Protein AF-A0A8T3RIJ9-F1 (afdb_monomer)

Secondary structure (DSSP, 8-state):
---S----SPP-HHHHTTS-HHHHHHHHHHHHHHHHHHHHHHHHHHHHHHHHHTT------GGGHHHHSS---PSPPPGGGS--S------S-TT-

pLDDT: mean 95.11, std 8.59, range [45.16, 98.75]

Mean predicted aligned error: 4.64 Å

Structure (mmCIF, N/CA/C/O backbone):
data_AF-A0A8T3RIJ9-F1
#
_entry.id   AF-A0A8T3RIJ9-F1
#
loop_
_atom_site.group_PDB
_atom_site.id
_atom_site.type_symbol
_atom_site.label_atom_id
_atom_site.label_alt_id
_atom_site.label_comp_id
_atom_site.label_asym_id
_atom_site.label_entity_id
_atom_site.label_seq_id
_atom_site.pdbx_PDB_ins_code
_atom_site.Cartn_x
_atom_site.Cartn_y
_atom_site.Cartn_z
_atom_site.occupancy
_atom_site.B_iso_or_equiv
_atom_site.auth_seq_id
_atom_site.auth_comp_id
_atom_site.auth_asym_id
_atom_site.auth_atom_id
_atom_site.pdbx_PDB_model_num
ATOM 1 N N . MET A 1 1 ? -0.829 -20.637 22.724 1.00 45.16 1 MET A N 1
ATOM 2 C CA . MET A 1 1 ? -0.951 -20.122 21.344 1.00 45.16 1 MET A CA 1
ATOM 3 C C . MET A 1 1 ? -0.033 -18.923 21.236 1.00 45.16 1 MET A C 1
ATOM 5 O O . MET A 1 1 ? -0.214 -17.987 21.998 1.00 45.16 1 MET A O 1
ATOM 9 N N . THR A 1 2 ? 0.994 -18.985 20.395 1.00 51.41 2 THR A N 1
ATOM 10 C CA . THR A 1 2 ? 1.958 -17.888 20.241 1.00 51.41 2 THR A CA 1
ATOM 11 C C . THR A 1 2 ? 1.372 -16.883 19.253 1.00 51.41 2 THR A C 1
ATOM 13 O O . THR A 1 2 ? 1.256 -17.191 18.069 1.00 51.41 2 THR A O 1
ATOM 16 N N . THR A 1 3 ? 0.930 -15.725 19.738 1.00 62.47 3 THR A N 1
ATOM 17 C CA . THR A 1 3 ? 0.465 -14.613 18.899 1.00 62.47 3 THR A CA 1
ATOM 18 C C . THR A 1 3 ? 1.646 -14.011 18.136 1.00 62.47 3 THR A C 1
ATOM 20 O O . THR A 1 3 ? 2.712 -13.792 18.708 1.00 62.47 3 THR A O 1
ATOM 23 N N . LEU A 1 4 ? 1.484 -13.746 16.834 1.00 73.19 4 LEU A N 1
ATOM 24 C CA . LEU A 1 4 ? 2.503 -13.052 16.020 1.00 73.19 4 LEU A CA 1
ATOM 25 C C . LEU A 1 4 ? 2.594 -11.550 16.315 1.00 73.19 4 LEU A C 1
ATOM 27 O O . LEU A 1 4 ? 3.551 -10.900 15.893 1.00 73.19 4 LEU A O 1
ATOM 31 N N . LEU A 1 5 ? 1.576 -10.997 16.969 1.00 89.25 5 LEU A N 1
ATOM 32 C CA . LEU A 1 5 ? 1.492 -9.587 17.311 1.00 89.25 5 LEU A CA 1
ATOM 33 C C . LEU A 1 5 ? 1.939 -9.352 18.751 1.00 89.25 5 LEU A C 1
ATOM 35 O O . LEU A 1 5 ? 1.546 -10.076 19.665 1.00 89.25 5 LEU A O 1
ATOM 39 N N . ASP A 1 6 ? 2.734 -8.301 18.917 1.00 92.12 6 ASP A N 1
ATOM 40 C CA . ASP A 1 6 ? 3.246 -7.805 20.189 1.00 92.12 6 ASP A CA 1
ATOM 41 C C . ASP A 1 6 ? 2.994 -6.290 20.235 1.00 92.12 6 ASP A C 1
ATOM 43 O O . ASP A 1 6 ? 3.573 -5.529 19.450 1.00 92.12 6 ASP A O 1
ATOM 47 N N . VAL A 1 7 ? 2.067 -5.855 21.095 1.00 93.31 7 VAL A N 1
ATOM 48 C CA . VAL A 1 7 ? 1.698 -4.441 21.247 1.00 93.31 7 VAL A CA 1
ATOM 49 C C . VAL A 1 7 ? 2.623 -3.809 22.283 1.00 93.31 7 VAL A C 1
ATOM 51 O O . VAL A 1 7 ? 2.470 -4.017 23.480 1.00 93.31 7 VAL A O 1
ATOM 54 N N . ARG A 1 8 ? 3.594 -3.021 21.808 1.00 95.00 8 ARG A N 1
ATOM 55 C CA . ARG A 1 8 ? 4.635 -2.404 22.654 1.00 95.00 8 ARG A CA 1
ATOM 56 C C . ARG A 1 8 ? 4.343 -0.969 23.087 1.00 95.00 8 ARG A C 1
ATOM 58 O O . ARG A 1 8 ? 5.057 -0.433 23.928 1.00 95.00 8 ARG A O 1
ATOM 65 N N . GLY A 1 9 ? 3.368 -0.319 22.454 1.00 93.94 9 GLY A N 1
ATOM 66 C CA . GLY A 1 9 ? 2.990 1.056 22.777 1.00 93.94 9 GLY A CA 1
ATOM 67 C C . GLY A 1 9 ? 2.185 1.132 24.072 1.00 93.94 9 GLY A C 1
ATOM 68 O O . GLY A 1 9 ? 1.482 0.185 24.421 1.00 93.94 9 GLY A O 1
ATOM 69 N N . THR A 1 10 ? 2.254 2.268 24.768 1.00 95.94 10 THR A N 1
ATOM 70 C CA . THR A 1 10 ? 1.394 2.532 25.929 1.00 95.94 10 THR A CA 1
ATOM 71 C C . THR A 1 10 ? -0.072 2.489 25.507 1.00 95.94 10 THR A C 1
ATOM 73 O O . THR A 1 10 ? -0.477 3.230 24.611 1.00 95.94 10 THR A O 1
ATOM 76 N N . MET A 1 11 ? -0.865 1.645 26.166 1.00 95.31 11 MET A N 1
ATOM 77 C CA . MET A 1 11 ? -2.300 1.531 25.915 1.00 95.31 11 MET A CA 1
ATOM 78 C C . MET A 1 11 ? -3.071 2.595 26.695 1.00 95.31 11 MET A C 1
ATOM 80 O O . MET A 1 11 ? -2.954 2.695 27.914 1.00 95.31 11 MET A O 1
ATOM 84 N N . THR A 1 12 ? -3.855 3.392 25.972 1.00 96.19 12 THR A N 1
ATOM 85 C CA . THR A 1 12 ? -4.858 4.307 26.526 1.00 96.19 12 THR A CA 1
ATOM 86 C C . THR A 1 12 ? -6.258 3.791 26.195 1.00 96.19 12 THR A C 1
ATOM 88 O O . THR A 1 12 ? -6.417 2.945 25.314 1.00 96.19 12 THR A O 1
ATOM 91 N N . LEU A 1 13 ? -7.288 4.346 26.839 1.00 94.38 13 LEU A N 1
ATOM 92 C CA . LEU A 1 13 ? -8.686 3.994 26.554 1.00 94.38 13 LEU A CA 1
ATOM 93 C C . LEU A 1 13 ? -9.063 4.206 25.079 1.00 94.38 13 LEU A C 1
ATOM 95 O O . LEU A 1 13 ? -9.801 3.411 24.504 1.00 94.38 13 LEU A O 1
ATOM 99 N N . ASP A 1 14 ? -8.536 5.252 24.438 1.00 95.00 14 ASP A N 1
ATOM 100 C CA . ASP A 1 14 ? -8.789 5.491 23.014 1.00 95.00 14 ASP A CA 1
ATOM 101 C C . ASP A 1 14 ? -8.155 4.408 22.133 1.00 95.00 14 ASP A C 1
ATOM 103 O O . ASP A 1 14 ? -8.727 4.034 21.110 1.00 95.00 14 ASP A O 1
ATOM 107 N N . TYR A 1 15 ? -7.007 3.857 22.534 1.00 96.88 15 TYR A N 1
ATOM 108 C CA . TYR A 1 15 ? -6.357 2.774 21.795 1.00 96.88 15 TYR A CA 1
ATOM 109 C C . TYR A 1 15 ? -7.071 1.441 21.986 1.00 96.88 15 TYR A C 1
ATOM 111 O O . TYR A 1 15 ? -7.176 0.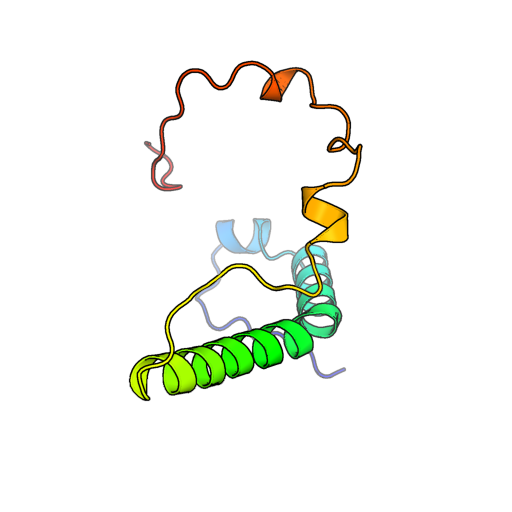683 21.027 1.00 96.88 15 TYR A O 1
ATOM 119 N N . GLU A 1 16 ? -7.619 1.166 23.171 1.00 94.88 16 GLU A N 1
ATOM 120 C CA . GLU A 1 16 ? -8.421 -0.041 23.427 1.00 94.88 16 GLU A CA 1
ATOM 121 C C . GLU A 1 16 ? -9.655 -0.120 22.520 1.00 94.88 16 GLU A C 1
ATOM 123 O O . GLU A 1 16 ? -10.039 -1.202 22.081 1.00 94.88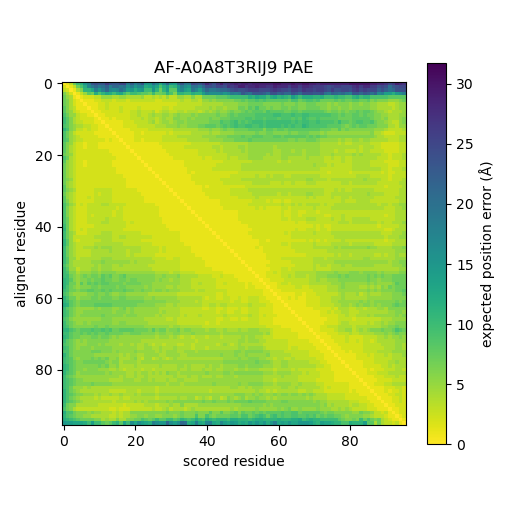 16 GLU A O 1
ATOM 128 N N . ARG A 1 17 ? -10.238 1.032 22.166 1.00 96.38 17 ARG A N 1
ATOM 129 C CA . ARG A 1 17 ? -11.378 1.108 21.238 1.00 96.38 17 ARG A CA 1
ATOM 130 C C . ARG A 1 17 ? -11.025 0.733 19.797 1.00 96.38 17 ARG A C 1
ATOM 132 O O . ARG A 1 17 ? -11.923 0.380 19.040 1.00 96.38 17 ARG A O 1
ATOM 139 N N . ILE A 1 18 ? -9.755 0.852 19.409 1.00 96.88 18 ILE A N 1
ATOM 140 C CA . ILE A 1 18 ? -9.271 0.561 18.050 1.00 96.88 18 ILE A CA 1
ATOM 141 C C . ILE A 1 18 ? -8.620 -0.822 17.988 1.00 96.88 18 ILE A C 1
ATOM 143 O O . ILE A 1 18 ? -8.875 -1.594 17.067 1.00 96.88 18 ILE A O 1
ATOM 147 N N . LEU A 1 19 ? -7.786 -1.146 18.974 1.00 96.31 19 LEU A N 1
ATOM 148 C CA . LEU A 1 19 ? -7.042 -2.398 19.079 1.00 96.31 19 LEU A CA 1
ATOM 149 C C . LEU A 1 19 ? -7.844 -3.448 19.857 1.00 96.31 19 LEU A C 1
ATOM 151 O O . LEU A 1 19 ? -7.334 -4.059 20.796 1.00 96.31 19 LEU A O 1
ATOM 155 N N . THR A 1 20 ? -9.108 -3.649 19.472 1.00 96.00 20 THR A N 1
ATOM 156 C CA . THR A 1 20 ? -9.945 -4.692 20.077 1.00 96.00 20 THR A CA 1
ATOM 157 C C . THR A 1 20 ? -9.376 -6.084 19.766 1.00 96.00 20 THR A C 1
ATOM 159 O O . THR A 1 20 ? -8.620 -6.244 18.796 1.00 96.00 20 THR A O 1
ATOM 162 N N . PRO A 1 21 ? -9.738 -7.124 20.541 1.00 94.81 21 PRO A N 1
ATOM 163 C CA . PRO A 1 21 ? -9.288 -8.489 20.274 1.00 94.81 21 PRO A CA 1
ATOM 164 C C . PRO A 1 21 ? -9.574 -8.959 18.840 1.00 94.81 21 PRO A C 1
ATOM 166 O O . PRO A 1 21 ? -8.716 -9.573 18.207 1.00 94.81 21 PRO A O 1
ATOM 169 N N . GLU A 1 22 ? -10.745 -8.628 18.295 1.00 96.88 22 GLU A N 1
ATOM 170 C CA . GLU A 1 22 ? -11.160 -8.997 16.939 1.00 96.88 22 GLU A CA 1
ATOM 171 C C . GLU A 1 22 ? -10.340 -8.252 15.882 1.00 96.88 22 GLU A C 1
ATOM 173 O O . GLU A 1 22 ? -9.907 -8.853 14.897 1.00 96.88 22 GLU A O 1
ATOM 178 N N . ALA A 1 23 ? -10.076 -6.958 16.097 1.00 97.31 23 ALA A N 1
ATOM 179 C CA . ALA A 1 23 ? -9.242 -6.163 15.202 1.00 97.31 23 ALA A CA 1
ATOM 180 C C . ALA A 1 23 ? -7.801 -6.695 15.163 1.00 97.31 23 ALA A C 1
ATOM 182 O O . ALA A 1 23 ? -7.220 -6.847 14.087 1.00 97.31 23 ALA A O 1
ATOM 183 N N . LEU A 1 24 ? -7.233 -7.039 16.323 1.00 96.25 24 LEU A N 1
ATOM 184 C CA . LEU A 1 24 ? -5.898 -7.632 16.413 1.00 96.25 24 LEU A CA 1
ATOM 185 C C . LEU A 1 24 ? -5.844 -9.016 15.755 1.00 96.25 24 LEU A C 1
ATOM 187 O O . LEU A 1 24 ? -4.905 -9.292 15.007 1.00 96.25 24 LEU A O 1
ATOM 191 N N . ALA A 1 25 ? -6.859 -9.859 15.964 1.00 95.69 25 ALA A N 1
ATOM 192 C CA . ALA A 1 25 ? -6.955 -11.161 15.308 1.00 95.69 25 ALA A CA 1
ATOM 193 C C . ALA A 1 25 ? -7.019 -11.023 13.777 1.00 95.69 25 ALA A C 1
ATOM 195 O O . ALA A 1 25 ? -6.310 -11.728 13.054 1.00 95.69 25 ALA A O 1
ATOM 196 N N . PHE A 1 26 ? -7.803 -10.064 13.280 1.00 96.88 26 PHE A N 1
ATOM 197 C CA . PHE A 1 26 ? -7.888 -9.768 11.853 1.00 96.88 26 PHE A CA 1
ATOM 198 C C . PHE A 1 26 ? -6.544 -9.294 11.278 1.00 96.88 26 PHE A C 1
ATOM 200 O O . PHE A 1 26 ? -6.083 -9.806 10.256 1.00 96.88 26 PHE A O 1
ATOM 207 N N . VAL A 1 27 ? -5.860 -8.364 11.952 1.00 96.81 27 VAL A N 1
ATOM 208 C CA . VAL A 1 27 ? -4.524 -7.899 11.536 1.00 96.81 27 VAL A CA 1
ATOM 209 C C . VAL A 1 27 ? -3.514 -9.047 11.534 1.00 96.81 27 VAL A C 1
ATOM 211 O O . VAL A 1 27 ? -2.692 -9.149 10.618 1.00 96.81 27 VAL A O 1
ATOM 214 N N . GLU A 1 28 ? -3.577 -9.940 12.522 1.00 96.31 28 GLU A N 1
ATOM 215 C CA . GLU A 1 28 ? -2.718 -11.117 12.574 1.00 96.31 28 GLU A CA 1
ATOM 216 C C . GLU A 1 28 ? -2.939 -12.034 11.360 1.00 96.31 28 GLU A C 1
ATOM 218 O O . GLU A 1 28 ? -1.964 -12.485 10.749 1.00 96.31 28 GLU A O 1
ATOM 223 N N . GLU A 1 29 ? -4.191 -12.274 10.962 1.00 96.69 29 GLU A N 1
ATOM 224 C CA . GLU A 1 29 ? -4.512 -13.057 9.765 1.00 96.69 29 GLU A CA 1
ATOM 225 C C . GLU A 1 29 ? -3.945 -12.409 8.493 1.00 96.69 29 GLU A C 1
ATOM 227 O O . GLU A 1 29 ? -3.298 -13.084 7.684 1.00 96.69 29 GLU A O 1
ATOM 232 N N . LEU A 1 30 ? -4.102 -11.090 8.339 1.00 97.31 30 LEU A N 1
ATOM 233 C CA . LEU A 1 30 ? -3.542 -10.356 7.203 1.00 97.31 30 LEU A CA 1
ATOM 234 C C . LEU A 1 30 ? -2.016 -10.492 7.134 1.00 97.31 30 LEU A C 1
ATOM 236 O O . LEU A 1 30 ? -1.456 -10.719 6.057 1.00 97.31 30 LEU A O 1
ATOM 240 N N . ILE A 1 31 ? -1.324 -10.390 8.272 1.00 96.31 31 ILE A N 1
ATOM 241 C CA . ILE A 1 31 ? 0.135 -10.542 8.330 1.00 96.31 31 ILE A CA 1
ATOM 242 C C . ILE A 1 31 ? 0.546 -11.972 7.982 1.00 96.31 31 ILE A C 1
ATOM 244 O O . ILE A 1 31 ? 1.482 -12.146 7.197 1.00 96.31 31 ILE A O 1
ATOM 248 N N . LYS A 1 32 ? -0.149 -12.987 8.512 1.00 96.06 32 LYS A N 1
ATOM 249 C CA . LYS A 1 32 ? 0.108 -14.399 8.182 1.00 96.06 32 LYS A CA 1
ATOM 250 C C . LYS A 1 32 ? -0.041 -14.643 6.684 1.00 96.06 32 LYS A C 1
ATOM 252 O O . LYS A 1 32 ? 0.846 -15.230 6.066 1.00 96.06 32 LYS A O 1
ATOM 257 N N . ARG A 1 33 ? -1.131 -14.150 6.094 1.00 97.25 33 ARG A N 1
ATOM 258 C CA . ARG A 1 33 ? -1.482 -14.400 4.694 1.00 97.25 33 ARG A CA 1
ATOM 259 C C . ARG A 1 33 ? -0.620 -13.618 3.703 1.00 97.25 33 ARG A C 1
ATOM 261 O O . ARG A 1 33 ? -0.204 -14.174 2.691 1.00 97.25 33 ARG A O 1
ATOM 268 N N . PHE A 1 34 ? -0.340 -12.342 3.971 1.00 97.88 34 PHE A N 1
ATOM 269 C CA . PHE A 1 34 ? 0.275 -11.436 2.987 1.00 97.88 34 PHE A CA 1
ATOM 270 C C . PHE A 1 34 ? 1.697 -10.983 3.347 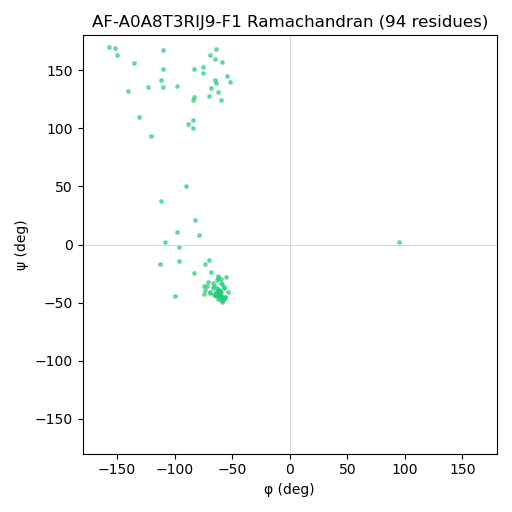1.00 97.88 34 PHE A C 1
ATOM 272 O O . PHE A 1 34 ? 2.443 -10.520 2.479 1.00 97.88 34 PHE A O 1
ATOM 279 N N . GLY A 1 35 ? 2.115 -11.141 4.605 1.00 96.75 35 GLY A N 1
ATOM 280 C CA . GLY A 1 35 ? 3.438 -10.746 5.093 1.00 96.75 35 GLY A CA 1
ATOM 281 C C . GLY A 1 35 ? 4.613 -11.370 4.326 1.00 96.75 35 GLY A C 1
ATOM 282 O O . GLY A 1 35 ? 5.531 -10.624 3.963 1.00 96.75 35 GLY A O 1
ATOM 283 N N . PRO A 1 36 ? 4.609 -12.687 4.025 1.00 97.81 36 PRO A N 1
ATOM 284 C CA . PRO A 1 36 ? 5.671 -13.317 3.240 1.00 97.81 36 PRO A CA 1
ATOM 285 C C . PRO A 1 36 ? 5.831 -12.691 1.847 1.00 97.81 36 PRO A C 1
ATOM 287 O O . PRO A 1 36 ? 6.928 -12.259 1.490 1.00 97.81 36 PRO A O 1
ATOM 290 N N . ARG A 1 37 ? 4.727 -12.530 1.102 1.00 98.44 37 ARG A N 1
ATOM 291 C CA . ARG A 1 37 ? 4.746 -11.924 -0.238 1.00 98.44 37 ARG A CA 1
ATOM 292 C C . ARG A 1 37 ? 5.216 -10.470 -0.203 1.00 98.44 37 ARG A C 1
ATOM 294 O O . ARG A 1 37 ? 5.990 -10.057 -1.062 1.00 98.44 37 ARG A O 1
ATOM 301 N N . ARG A 1 38 ? 4.818 -9.691 0.810 1.00 98.38 38 ARG A N 1
ATOM 302 C CA . ARG A 1 38 ? 5.316 -8.317 0.998 1.00 98.38 38 ARG A CA 1
ATOM 303 C C . ARG A 1 38 ? 6.843 -8.283 1.117 1.00 98.38 38 ARG A C 1
ATOM 305 O O . ARG A 1 38 ? 7.478 -7.455 0.470 1.00 98.38 38 ARG A O 1
ATOM 312 N N . LYS A 1 39 ? 7.437 -9.168 1.929 1.00 98.50 39 LYS A N 1
ATOM 313 C CA . LYS A 1 39 ? 8.902 -9.248 2.096 1.00 98.50 39 LYS A CA 1
ATOM 314 C C . LYS A 1 39 ? 9.599 -9.629 0.789 1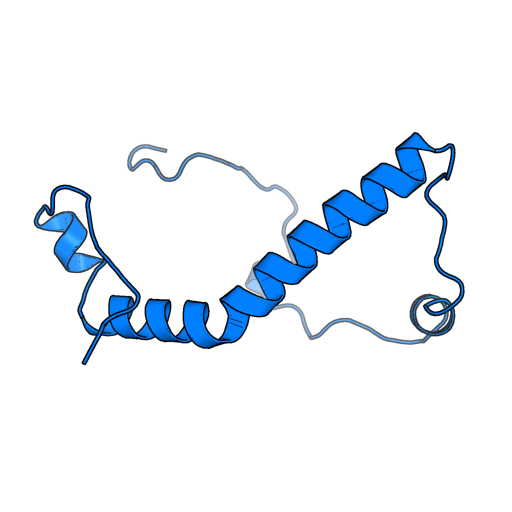.00 98.50 39 LYS A C 1
ATOM 316 O O . LYS A 1 39 ? 10.592 -9.004 0.427 1.00 98.50 39 LYS A O 1
ATOM 321 N N . GLU A 1 40 ? 9.050 -10.597 0.060 1.00 98.75 40 GLU A N 1
ATOM 322 C CA . GLU A 1 40 ? 9.565 -11.007 -1.249 1.00 98.75 40 GLU A CA 1
ATOM 323 C C . GLU A 1 40 ? 9.572 -9.841 -2.253 1.00 98.75 40 GLU A C 1
ATOM 325 O O . GLU A 1 40 ? 10.578 -9.596 -2.917 1.00 98.75 40 GLU A O 1
ATOM 330 N N . LEU A 1 41 ? 8.483 -9.067 -2.319 1.00 98.75 41 LEU A N 1
ATOM 331 C CA . LEU A 1 41 ? 8.376 -7.901 -3.199 1.00 98.75 41 LEU A CA 1
ATOM 332 C C . LEU A 1 41 ? 9.394 -6.808 -2.851 1.00 98.75 41 LEU A C 1
ATOM 334 O O . LEU A 1 41 ? 9.954 -6.188 -3.754 1.00 98.75 41 LEU A O 1
ATOM 338 N N . LEU A 1 42 ? 9.682 -6.586 -1.566 1.00 98.75 42 LEU A N 1
ATOM 339 C CA . LEU A 1 42 ? 10.739 -5.657 -1.153 1.00 98.75 42 LEU A CA 1
ATOM 340 C C . LEU A 1 42 ? 12.124 -6.139 -1.610 1.00 98.75 42 LEU A C 1
ATOM 342 O O . LEU A 1 42 ? 12.902 -5.343 -2.131 1.00 98.75 42 LEU A O 1
ATOM 346 N N . ALA A 1 43 ? 12.411 -7.439 -1.509 1.00 98.75 43 ALA A N 1
ATOM 347 C CA . ALA A 1 43 ? 13.655 -8.007 -2.030 1.00 98.75 43 ALA A CA 1
ATOM 348 C C . ALA A 1 43 ? 13.743 -7.913 -3.567 1.00 98.75 43 ALA A C 1
ATOM 350 O O . ALA A 1 43 ? 14.816 -7.674 -4.121 1.00 98.75 43 ALA A O 1
ATOM 351 N N . ILE A 1 44 ? 12.619 -8.061 -4.280 1.00 98.62 44 ILE A N 1
ATOM 352 C CA . ILE A 1 44 ? 12.548 -7.829 -5.732 1.00 98.62 44 ILE A CA 1
ATOM 353 C C . ILE A 1 44 ? 12.895 -6.374 -6.072 1.00 98.62 44 ILE A C 1
ATOM 355 O O . ILE A 1 44 ? 13.642 -6.154 -7.021 1.00 98.62 44 ILE A O 1
ATOM 359 N N . ARG A 1 45 ? 12.425 -5.388 -5.293 1.00 98.62 45 ARG A N 1
ATOM 360 C CA . ARG A 1 45 ? 12.778 -3.971 -5.512 1.00 98.62 45 ARG A CA 1
ATOM 361 C C . ARG A 1 45 ? 14.282 -3.735 -5.410 1.00 98.62 45 ARG A C 1
ATOM 363 O O . ARG A 1 45 ? 14.837 -3.093 -6.293 1.00 98.62 45 ARG A O 1
ATOM 370 N N . VAL A 1 46 ? 14.941 -4.306 -4.399 1.00 98.69 46 VAL A N 1
ATOM 371 C CA . VAL A 1 46 ? 16.405 -4.208 -4.244 1.00 98.69 46 VAL A CA 1
ATOM 372 C C . VAL A 1 46 ? 17.125 -4.797 -5.458 1.00 98.69 46 VAL A C 1
ATOM 374 O O . VAL A 1 46 ? 17.985 -4.144 -6.038 1.00 98.69 46 VAL A O 1
ATOM 377 N N . ARG A 1 47 ? 16.725 -5.995 -5.905 1.00 98.31 47 ARG A N 1
ATOM 378 C CA . ARG A 1 47 ? 17.303 -6.625 -7.105 1.00 98.31 47 ARG A CA 1
ATOM 379 C C . ARG A 1 47 ? 17.073 -5.800 -8.372 1.00 98.31 47 ARG A C 1
ATOM 381 O O . ARG A 1 47 ? 17.957 -5.702 -9.216 1.00 98.31 47 ARG A O 1
ATOM 388 N N . ARG A 1 48 ? 15.890 -5.199 -8.517 1.00 97.75 48 ARG A N 1
ATOM 389 C CA . ARG A 1 48 ? 15.573 -4.346 -9.668 1.00 97.75 48 ARG A CA 1
ATOM 390 C C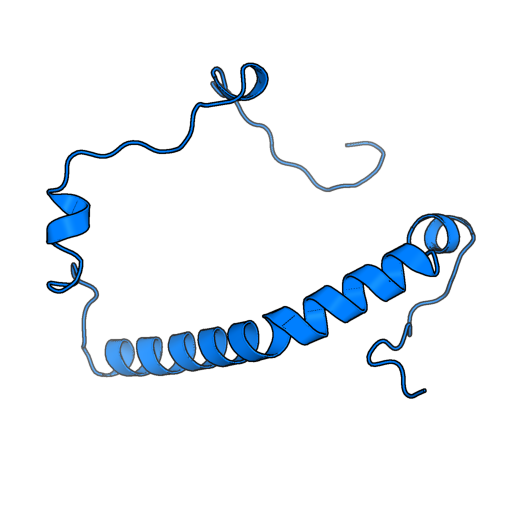 . ARG A 1 48 ? 16.411 -3.069 -9.665 1.00 97.75 48 ARG A C 1
ATOM 392 O O . ARG A 1 48 ? 16.856 -2.662 -10.729 1.00 97.75 48 ARG A O 1
ATOM 399 N N . GLN A 1 49 ? 16.665 -2.495 -8.490 1.00 98.56 49 GLN A N 1
ATOM 400 C CA . GLN A 1 49 ? 17.552 -1.344 -8.354 1.00 98.56 49 GLN A CA 1
ATOM 401 C C . GLN A 1 49 ? 18.990 -1.692 -8.756 1.00 98.56 49 GLN A C 1
ATOM 403 O O . GLN A 1 49 ? 19.563 -0.977 -9.563 1.00 98.56 49 GLN A O 1
ATOM 408 N N . GLN A 1 50 ? 19.524 -2.838 -8.317 1.00 98.50 50 GLN A N 1
ATOM 409 C CA . GLN A 1 50 ? 20.865 -3.298 -8.716 1.00 98.50 50 GLN A CA 1
ATOM 410 C C . GLN A 1 50 ? 21.025 -3.426 -10.240 1.00 98.50 50 GLN A C 1
ATOM 412 O O . GLN A 1 50 ? 22.077 -3.106 -10.784 1.00 98.50 50 GLN A O 1
ATOM 417 N N . PHE A 1 51 ? 19.980 -3.876 -10.942 1.00 97.94 51 PHE A N 1
ATOM 418 C CA . PHE A 1 51 ? 19.973 -3.907 -12.407 1.00 97.94 51 PHE A CA 1
ATOM 419 C C . PHE A 1 51 ? 20.076 -2.500 -13.017 1.00 97.94 51 PHE A C 1
ATOM 421 O O . PHE A 1 51 ? 20.798 -2.311 -13.995 1.00 97.94 51 PHE A O 1
ATOM 428 N N . PHE A 1 52 ? 19.377 -1.517 -12.443 1.00 98.06 52 PHE A N 1
ATOM 429 C CA . PHE A 1 52 ? 19.457 -0.132 -12.906 1.00 98.06 52 PHE A CA 1
ATOM 430 C C . PHE A 1 52 ? 20.816 0.504 -12.605 1.00 98.06 52 PHE A C 1
ATOM 432 O O . PHE A 1 52 ? 21.389 1.160 -13.470 1.00 98.06 52 PHE A O 1
ATOM 439 N N . ASP A 1 53 ? 21.376 0.239 -11.426 1.00 98.44 53 ASP A N 1
ATOM 440 C CA . ASP A 1 53 ? 22.700 0.730 -11.033 1.00 98.44 53 ASP A CA 1
ATOM 441 C C . ASP A 1 53 ? 23.808 0.185 -11.956 1.00 98.44 53 ASP A C 1
ATOM 443 O O . ASP A 1 53 ? 24.807 0.856 -12.202 1.00 98.44 53 ASP A O 1
ATOM 447 N N . ALA A 1 54 ? 23.609 -1.008 -12.528 1.00 98.50 54 ALA A N 1
ATOM 448 C CA . ALA A 1 54 ? 24.492 -1.610 -13.527 1.00 98.50 54 ALA A CA 1
ATOM 449 C C . ALA A 1 54 ? 24.313 -1.041 -14.955 1.00 98.50 54 ALA A C 1
ATOM 451 O O . ALA A 1 54 ? 24.881 -1.579 -15.905 1.00 98.50 54 ALA A O 1
ATOM 452 N N . GLY A 1 55 ? 23.524 0.026 -15.125 1.00 98.31 55 GLY A N 1
ATOM 453 C CA . GLY A 1 55 ? 23.293 0.703 -16.405 1.00 98.31 55 GLY A CA 1
ATOM 454 C C . GLY A 1 55 ? 22.048 0.238 -17.163 1.00 98.31 55 GLY A C 1
ATOM 455 O O . GLY A 1 55 ? 21.780 0.733 -18.257 1.00 98.31 55 GLY A O 1
ATOM 456 N N . GLY A 1 56 ? 21.264 -0.690 -16.605 1.00 97.25 56 GLY A N 1
ATOM 457 C CA . GLY A 1 56 ? 19.952 -1.022 -17.148 1.00 97.25 56 GLY A CA 1
ATOM 458 C C . GLY A 1 56 ? 18.993 0.166 -17.043 1.00 97.25 56 GLY A C 1
ATOM 459 O O . GLY A 1 56 ? 18.972 0.872 -16.039 1.00 97.25 56 GLY A O 1
ATOM 460 N N . LEU A 1 57 ? 18.150 0.376 -18.053 1.00 97.06 57 LEU A N 1
ATOM 461 C CA . LEU A 1 57 ? 17.107 1.404 -18.019 1.00 97.06 57 LEU A CA 1
ATOM 462 C C 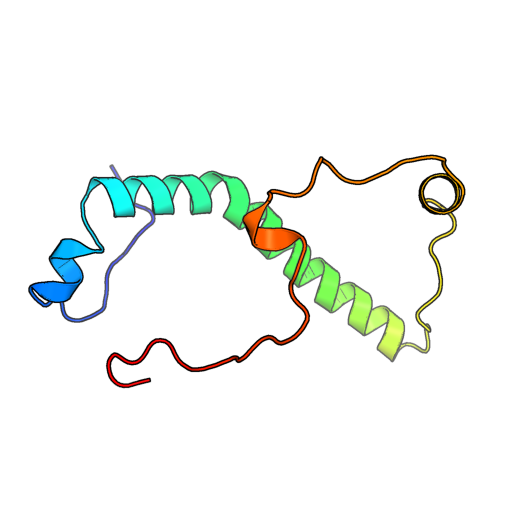. LEU A 1 57 ? 15.713 0.765 -17.916 1.00 97.06 57 LEU A C 1
ATOM 464 O O . LEU A 1 57 ? 15.515 -0.368 -18.366 1.00 97.06 57 LEU A O 1
ATOM 468 N N . PRO A 1 58 ? 14.732 1.446 -17.298 1.00 96.50 58 PRO A N 1
ATOM 469 C CA . PRO A 1 58 ? 13.341 1.016 -17.352 1.00 96.50 58 PRO A CA 1
ATOM 470 C C . PRO A 1 58 ? 12.801 1.075 -18.785 1.00 96.50 58 PRO A C 1
ATOM 472 O O . PRO A 1 58 ? 13.037 2.048 -19.493 1.00 96.50 58 PRO A O 1
ATOM 475 N N . ASP A 1 59 ? 12.024 0.065 -19.171 1.00 96.50 59 ASP A N 1
ATOM 476 C CA . ASP A 1 59 ? 11.270 0.041 -20.425 1.00 96.50 59 ASP A CA 1
ATOM 477 C C . ASP A 1 59 ? 10.016 -0.841 -20.267 1.00 96.50 59 ASP A C 1
ATOM 479 O O . ASP A 1 59 ? 9.854 -1.548 -19.260 1.00 96.50 59 ASP A O 1
ATOM 483 N N . PHE A 1 60 ? 9.110 -0.796 -21.243 1.00 97.38 60 PHE A N 1
ATOM 484 C CA . PHE A 1 60 ? 7.910 -1.620 -21.282 1.00 97.38 60 PHE A CA 1
ATOM 485 C C . PHE A 1 60 ? 8.254 -3.108 -21.352 1.00 97.38 60 PHE A C 1
ATOM 487 O O . PHE A 1 60 ? 9.011 -3.562 -22.205 1.00 97.38 60 PHE A O 1
ATOM 494 N N . LEU A 1 61 ? 7.615 -3.902 -20.492 1.00 96.25 61 LEU A N 1
ATOM 495 C CA . LEU A 1 61 ? 7.789 -5.352 -20.507 1.00 96.25 61 LEU A CA 1
ATOM 496 C C . LEU A 1 61 ? 7.130 -5.959 -21.763 1.00 96.25 61 LEU A C 1
ATOM 498 O O . LEU A 1 61 ? 5.934 -5.718 -21.991 1.00 96.25 61 LEU A O 1
ATOM 502 N N . PRO A 1 62 ? 7.856 -6.770 -22.556 1.00 97.25 62 PRO A N 1
ATOM 503 C CA . PRO A 1 62 ? 7.276 -7.494 -23.687 1.00 97.25 62 PRO A CA 1
ATOM 504 C C . PRO A 1 62 ? 6.147 -8.439 -23.257 1.00 97.25 62 PRO A C 1
ATOM 506 O O . PRO A 1 62 ? 5.088 -8.457 -23.880 1.00 97.25 62 PRO A O 1
ATOM 509 N N . ASP A 1 63 ? 6.322 -9.133 -22.132 1.00 98.00 63 ASP A N 1
ATOM 510 C CA . ASP A 1 63 ? 5.394 -10.167 -21.651 1.00 98.00 63 ASP A CA 1
ATOM 511 C C . ASP A 1 63 ? 3.987 -9.628 -21.346 1.00 98.00 63 ASP A C 1
ATOM 513 O O . ASP A 1 63 ? 2.995 -10.345 -21.468 1.00 98.00 63 ASP A O 1
ATOM 517 N N . THR A 1 64 ? 3.867 -8.341 -21.003 1.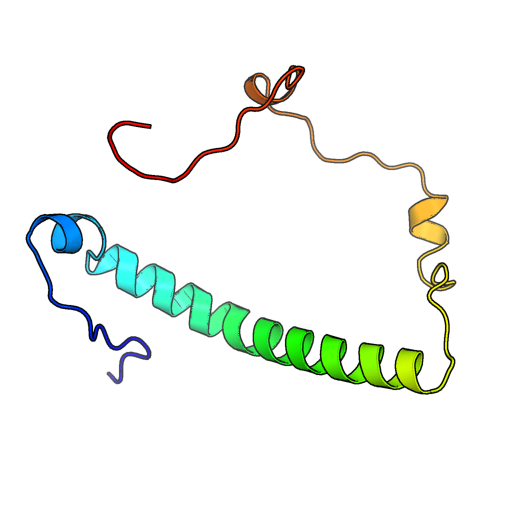00 98.19 64 THR A N 1
ATOM 518 C CA . THR A 1 64 ? 2.578 -7.690 -20.712 1.00 98.19 64 THR A CA 1
ATOM 519 C C . THR A 1 64 ? 2.008 -6.901 -21.891 1.00 98.19 64 THR A C 1
ATOM 521 O O . THR A 1 64 ? 1.034 -6.168 -21.720 1.00 98.19 64 THR A O 1
ATOM 524 N N . LYS A 1 65 ? 2.571 -7.043 -23.101 1.00 98.31 65 LYS A N 1
ATOM 525 C CA . LYS A 1 65 ? 2.073 -6.373 -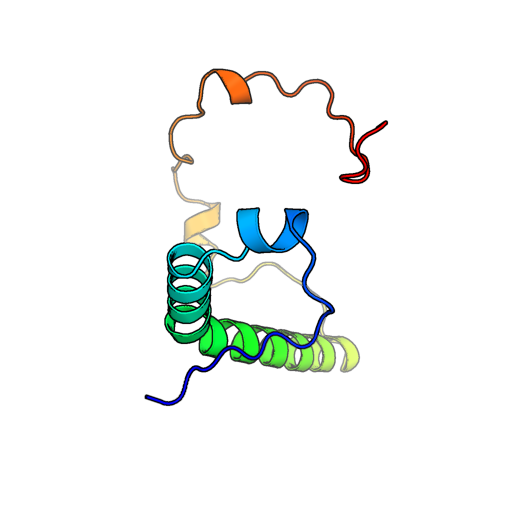24.316 1.00 98.31 65 LYS A CA 1
ATOM 526 C C . LYS A 1 65 ? 0.599 -6.685 -24.585 1.00 98.31 65 LYS A C 1
ATOM 528 O O . LYS A 1 65 ? -0.184 -5.765 -24.791 1.00 98.31 65 LYS A O 1
ATOM 533 N N . HIS A 1 66 ? 0.212 -7.952 -24.460 1.00 97.81 66 HIS A N 1
ATOM 534 C CA . HIS A 1 66 ? -1.167 -8.405 -24.661 1.00 97.81 66 HIS A CA 1
ATOM 535 C C . HIS A 1 66 ? -2.184 -7.735 -23.716 1.00 97.81 66 HIS A C 1
ATOM 537 O O . HIS A 1 66 ? -3.334 -7.556 -24.092 1.00 97.81 66 HIS A O 1
ATOM 543 N N . VAL A 1 67 ? -1.773 -7.335 -22.505 1.00 98.12 67 VAL A N 1
ATOM 544 C CA . VAL A 1 67 ? -2.640 -6.590 -21.574 1.00 98.12 67 VAL A CA 1
ATOM 545 C C . VAL A 1 67 ? -2.818 -5.145 -22.037 1.00 98.12 67 VAL A C 1
ATOM 547 O O . VAL A 1 67 ? -3.909 -4.597 -21.926 1.00 98.12 67 VAL A O 1
ATOM 550 N N . ARG A 1 68 ? -1.751 -4.517 -22.549 1.00 97.81 68 ARG A N 1
ATOM 551 C CA . ARG A 1 68 ? -1.783 -3.122 -23.024 1.00 97.81 68 ARG A CA 1
ATOM 552 C C . ARG A 1 68 ? -2.575 -2.961 -24.321 1.00 97.81 68 ARG A C 1
ATOM 554 O O . ARG A 1 68 ? -3.163 -1.910 -24.531 1.00 97.81 68 ARG A O 1
ATOM 561 N N . GLU A 1 69 ? -2.554 -3.983 -25.171 1.00 98.12 69 GLU A N 1
ATOM 562 C CA . GLU A 1 69 ? -3.243 -4.007 -26.470 1.00 98.12 69 GLU A CA 1
ATOM 563 C C . GLU A 1 69 ? -4.615 -4.700 -26.410 1.00 98.12 69 GLU A C 1
ATOM 565 O O . GLU A 1 69 ? -5.305 -4.787 -27.421 1.00 98.12 69 GLU A O 1
ATOM 570 N N . GLY A 1 70 ? -5.006 -5.224 -25.246 1.00 98.00 70 GLY A N 1
ATOM 571 C CA . GLY A 1 70 ? -6.278 -5.912 -25.059 1.00 98.00 70 GLY A CA 1
ATOM 572 C C . GLY A 1 70 ? -7.447 -4.957 -24.810 1.00 98.00 70 GLY A C 1
ATOM 573 O O . GLY A 1 70 ? -7.293 -3.908 -24.190 1.00 98.00 70 GLY A O 1
ATOM 574 N N . GLU A 1 71 ? -8.644 -5.377 -25.214 1.00 98.25 71 GLU A N 1
ATOM 575 C CA . GLU A 1 71 ? -9.903 -4.679 -24.937 1.00 98.25 71 GLU A CA 1
ATOM 576 C C . GLU A 1 71 ? -10.433 -5.066 -23.549 1.00 98.25 71 GLU A C 1
ATOM 578 O O . GLU A 1 71 ? -11.025 -6.132 -23.362 1.00 98.25 71 GLU A O 1
ATOM 583 N N . TRP A 1 72 ? -10.216 -4.211 -22.549 1.00 98.00 72 TRP A N 1
ATOM 584 C CA . TRP A 1 72 ? -10.744 -4.409 -21.197 1.00 98.00 72 TRP A CA 1
ATOM 585 C C . TRP A 1 72 ? -11.005 -3.077 -20.489 1.00 98.00 72 TRP A C 1
ATOM 587 O O . TRP A 1 72 ? -10.515 -2.018 -20.882 1.00 98.00 72 TRP A O 1
ATOM 597 N N . LYS A 1 73 ? -11.801 -3.129 -19.420 1.00 97.81 73 LYS A N 1
ATOM 598 C CA . LYS A 1 73 ? -12.061 -1.998 -18.521 1.00 97.81 73 LYS A CA 1
ATOM 599 C C . LYS A 1 73 ? -11.970 -2.467 -17.074 1.00 97.81 73 LYS A C 1
ATOM 601 O O . LYS A 1 73 ? -12.140 -3.651 -16.787 1.00 97.81 73 LYS A O 1
ATOM 606 N N . VAL A 1 74 ? -11.695 -1.534 -16.165 1.00 97.44 74 VAL A N 1
ATOM 607 C CA . VAL A 1 74 ? -11.814 -1.781 -14.721 1.00 97.44 74 VAL A CA 1
ATOM 608 C C . VAL A 1 74 ? -13.272 -2.074 -14.341 1.00 97.44 74 VAL A C 1
ATOM 610 O O . VAL A 1 74 ? -14.191 -1.856 -15.132 1.00 97.44 74 VAL A O 1
ATOM 613 N N . ALA A 1 75 ? -13.488 -2.554 -13.116 1.00 97.94 75 ALA A N 1
ATOM 614 C CA . ALA A 1 75 ? -14.830 -2.731 -12.570 1.00 97.94 75 ALA A CA 1
ATOM 615 C C . ALA A 1 75 ? -15.619 -1.397 -12.537 1.00 97.94 75 ALA A C 1
ATOM 617 O O . ALA A 1 75 ? -15.000 -0.328 -12.510 1.00 97.94 75 ALA A O 1
ATOM 618 N N . PRO A 1 76 ? -16.967 -1.438 -12.525 1.00 97.88 76 PRO A N 1
ATOM 619 C CA . PRO A 1 76 ? -17.798 -0.239 -12.451 1.00 97.88 76 PRO A CA 1
ATOM 620 C C . PRO A 1 76 ? -17.413 0.682 -11.290 1.00 97.88 76 PRO A C 1
ATOM 622 O O . PRO A 1 76 ? -17.128 0.221 -10.185 1.00 97.88 76 PRO A O 1
ATOM 625 N N . ILE A 1 77 ? -17.427 1.989 -11.555 1.00 97.88 77 ILE A N 1
ATOM 626 C CA . ILE A 1 77 ? -17.033 3.009 -10.583 1.00 97.88 77 ILE A CA 1
ATOM 627 C C . ILE A 1 77 ? -18.232 3.311 -9.665 1.00 97.88 77 ILE A C 1
ATOM 629 O O . ILE A 1 77 ? -19.311 3.622 -10.179 1.00 97.88 77 ILE A O 1
ATOM 633 N N . PRO A 1 78 ? -18.071 3.233 -8.332 1.00 97.94 78 PRO A N 1
ATOM 634 C CA . PRO A 1 78 ? -19.071 3.700 -7.372 1.00 97.94 78 PRO A CA 1
ATOM 635 C C . PRO A 1 78 ? -19.467 5.165 -7.603 1.00 97.94 78 PRO A C 1
ATOM 637 O O . PRO A 1 78 ? -18.629 5.980 -7.985 1.00 97.94 78 PRO A O 1
ATOM 640 N N . ALA A 1 79 ? -20.737 5.514 -7.375 1.00 98.12 79 ALA A N 1
ATOM 641 C CA . ALA A 1 79 ? -21.275 6.841 -7.705 1.00 98.12 79 ALA A CA 1
ATOM 642 C C . ALA A 1 79 ? -20.536 8.001 -7.005 1.00 98.12 79 ALA A C 1
ATOM 644 O O . ALA A 1 79 ? -20.361 9.064 -7.596 1.00 98.12 79 ALA A O 1
ATOM 645 N N . ASP A 1 80 ? -20.062 7.779 -5.780 1.00 97.44 80 ASP A N 1
ATOM 646 C CA . ASP A 1 80 ? -19.267 8.713 -4.974 1.00 97.44 80 ASP A CA 1
ATOM 647 C C . ASP A 1 80 ? -17.835 8.928 -5.499 1.00 97.44 80 ASP A C 1
ATOM 649 O O . ASP A 1 80 ? -17.174 9.884 -5.102 1.00 97.44 80 ASP A O 1
ATOM 653 N N . LEU A 1 81 ? -17.360 8.082 -6.419 1.00 97.88 81 LEU A N 1
ATOM 654 C CA . LEU A 1 81 ? -16.019 8.155 -7.010 1.00 97.88 81 LEU A CA 1
ATOM 655 C C . LEU A 1 81 ? -16.012 8.625 -8.473 1.00 97.88 81 LEU A C 1
ATOM 657 O O . LEU A 1 81 ? -14.941 8.692 -9.080 1.00 97.88 81 LEU A O 1
ATOM 661 N N . VAL A 1 82 ? -17.174 8.951 -9.049 1.00 97.94 82 VAL A N 1
ATOM 662 C CA . VAL A 1 82 ? -17.294 9.393 -10.453 1.00 97.94 82 VAL A CA 1
ATOM 663 C C . VAL A 1 82 ? -16.741 10.805 -10.658 1.00 97.94 82 VAL A C 1
ATOM 665 O O . VAL A 1 82 ? -16.145 11.085 -11.697 1.00 97.94 82 VAL A O 1
ATOM 668 N N . ASP A 1 83 ? -16.906 11.689 -9.672 1.00 98.00 83 ASP A N 1
ATOM 669 C CA . ASP A 1 83 ? -16.477 13.086 -9.747 1.00 98.00 83 ASP A CA 1
ATOM 670 C C . ASP A 1 83 ? -15.462 13.415 -8.647 1.00 98.00 83 ASP A C 1
ATOM 672 O O . ASP A 1 83 ? -15.811 13.770 -7.524 1.00 98.00 83 ASP A O 1
ATOM 676 N N . ARG A 1 84 ? -14.178 13.287 -8.994 1.00 97.69 84 ARG A N 1
ATOM 677 C CA . ARG A 1 84 ? -13.027 13.571 -8.120 1.00 97.69 84 ARG A CA 1
ATOM 678 C C . ARG A 1 84 ? -12.248 14.795 -8.613 1.00 97.69 84 ARG A C 1
ATOM 680 O O . ARG A 1 84 ? -11.022 14.811 -8.600 1.00 97.69 84 ARG A O 1
ATOM 687 N N . ARG A 1 85 ? -12.961 15.809 -9.121 1.00 98.38 85 ARG A N 1
ATOM 688 C CA . ARG A 1 85 ? -12.378 16.996 -9.784 1.00 98.38 85 ARG A CA 1
ATOM 689 C C . ARG A 1 85 ? -11.349 17.763 -8.947 1.00 98.38 85 ARG A C 1
ATOM 691 O O . ARG A 1 85 ? -10.481 18.423 -9.509 1.00 98.38 85 ARG A O 1
ATOM 698 N N . VAL A 1 86 ? -11.471 17.707 -7.623 1.00 98.44 86 VAL A N 1
ATOM 699 C CA . VAL A 1 86 ? -10.529 18.293 -6.669 1.00 98.44 86 VAL A CA 1
ATOM 700 C C . VAL A 1 86 ? -10.387 17.324 -5.508 1.00 98.44 86 VAL A C 1
ATOM 702 O O . VAL A 1 86 ? -11.386 16.873 -4.949 1.00 98.44 86 VAL A O 1
ATOM 705 N N . GLU A 1 87 ? -9.146 17.050 -5.125 1.00 98.19 87 GLU A N 1
ATOM 706 C CA . GLU A 1 87 ? -8.815 16.273 -3.938 1.00 98.19 87 GLU A CA 1
ATOM 707 C C . GLU A 1 87 ? -7.922 17.112 -3.034 1.00 98.19 87 GLU A C 1
ATOM 709 O O . GLU A 1 87 ? -6.980 17.755 -3.500 1.00 98.19 87 GLU A O 1
ATOM 714 N N . ILE A 1 88 ? -8.217 17.102 -1.738 1.00 97.44 88 ILE A N 1
ATOM 715 C CA . ILE A 1 88 ? -7.368 17.698 -0.713 1.00 97.44 88 ILE A CA 1
ATOM 716 C C . ILE A 1 88 ? -6.762 16.573 0.120 1.00 97.44 88 ILE A C 1
ATOM 718 O O . ILE A 1 88 ? -7.443 15.621 0.496 1.00 97.44 88 ILE A O 1
ATOM 722 N N . THR A 1 89 ? -5.469 16.677 0.402 1.00 97.06 89 THR A N 1
ATOM 723 C CA . THR A 1 89 ? -4.755 15.734 1.265 1.00 97.06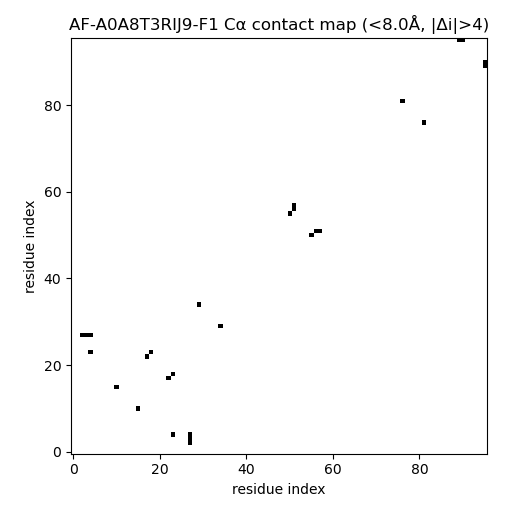 89 THR A CA 1
ATOM 724 C C . THR A 1 89 ? -4.356 16.431 2.557 1.00 97.06 89 THR A C 1
ATOM 726 O O . THR A 1 89 ? -3.924 17.582 2.522 1.00 97.06 89 THR A O 1
ATOM 729 N N . GLY A 1 90 ? -4.432 15.722 3.679 1.00 95.56 90 GLY A N 1
ATOM 730 C CA . GLY A 1 90 ? -4.059 16.233 4.994 1.00 95.56 90 GLY A CA 1
ATOM 731 C C . GLY A 1 90 ? -3.711 15.104 5.969 1.00 95.56 90 GLY A C 1
ATOM 732 O O . GLY A 1 90 ? -3.899 13.928 5.647 1.00 95.56 90 GLY A O 1
ATOM 733 N N . PRO A 1 91 ? -3.154 15.437 7.143 1.00 97.56 91 PRO A N 1
ATOM 734 C CA . PRO A 1 91 ? -2.905 14.465 8.201 1.00 97.56 91 PRO A CA 1
ATOM 735 C C . PRO A 1 91 ? -4.225 13.980 8.823 1.00 97.56 91 PRO A C 1
ATOM 737 O O . PRO A 1 91 ? -5.249 14.641 8.718 1.00 97.56 91 PRO A O 1
ATOM 740 N N . VAL A 1 92 ? -4.182 12.859 9.546 1.00 95.88 92 VAL A N 1
ATOM 741 C CA . VAL A 1 92 ? -5.343 12.285 10.264 1.00 95.88 92 VAL A CA 1
ATOM 742 C C . VAL A 1 92 ? -5.598 12.929 11.640 1.00 95.88 92 VAL A C 1
ATOM 744 O O . VAL A 1 92 ? -6.178 12.306 12.526 1.00 95.88 92 VAL A O 1
ATOM 747 N N . GLU A 1 93 ? -5.094 14.145 11.863 1.00 96.00 93 GLU A N 1
ATOM 748 C CA . GLU A 1 93 ? -5.250 14.854 13.140 1.00 96.00 93 GLU A CA 1
ATOM 749 C C . GLU A 1 93 ? -6.679 15.405 13.271 1.00 96.00 93 GLU A C 1
ATOM 751 O O . GLU A 1 93 ? -7.310 15.741 12.277 1.00 96.00 93 GLU A O 1
ATOM 756 N N . ARG A 1 94 ? -7.212 15.478 14.497 1.00 90.94 94 ARG A N 1
ATOM 757 C CA . ARG A 1 94 ? -8.634 15.749 14.758 1.00 90.94 94 ARG A CA 1
ATOM 758 C C . ARG A 1 94 ? -9.115 17.126 14.280 1.00 90.94 94 ARG A C 1
ATOM 760 O O . ARG A 1 94 ? -10.307 17.279 14.028 1.00 90.94 94 ARG A O 1
ATOM 767 N N . LYS A 1 95 ? -8.249 18.138 14.270 1.00 92.62 95 LYS A N 1
ATOM 768 C CA . LYS A 1 95 ? -8.598 19.517 13.903 1.00 92.62 95 LYS A CA 1
ATOM 769 C C . LYS A 1 95 ? -8.587 19.740 12.389 1.00 92.62 95 LYS A C 1
ATOM 771 O O . LYS A 1 95 ? -9.212 20.700 11.939 1.00 92.62 95 LYS A O 1
ATOM 776 N N . MET A 1 96 ? -7.824 18.932 11.656 1.00 71.94 96 MET A N 1
ATOM 777 C CA . MET A 1 96 ? -7.635 19.054 10.207 1.00 71.94 96 MET A CA 1
ATOM 778 C C . MET A 1 96 ? -8.838 18.534 9.425 1.00 71.94 96 MET A C 1
ATOM 780 O O . MET A 1 96 ? -9.563 17.655 9.943 1.00 71.94 96 MET A O 1
#

Radius of gyration: 21.32 Å; Cα contacts (8 Å, |Δi|>4): 14; chains: 1; bounding box: 46×40×53 Å

Solvent-accessible surface area (backbone atoms only — not comparable to full-atom values): 6502 Å² total; per-residue (Å²): 133,88,70,93,72,79,88,82,68,90,83,47,77,75,47,50,74,64,63,33,73,67,51,48,50,51,51,48,50,50,44,69,73,46,43,64,60,53,53,52,52,53,54,49,50,54,56,53,48,53,46,38,76,73,70,47,76,94,73,85,62,73,90,52,43,66,67,76,76,46,95,80,77,79,78,87,76,56,81,86,67,71,73,68,92,75,83,86,87,80,71,95,51,90,90,102

Foldseek 3Di:
DDQPDDDPDDDDPVNCVCCPPVNSVVVSVCCVVCVVVVVVVVVVVVVVVVCVVVVDDDDDDPVCVCVVPDDDDDDDDDPVRPDPVDDDDDDPDPVD

Sequence (96 aa):
MTTLLDVRGTMTLDYERILTPEALAFVEELIKRFGPRRKELLAIRVRRQQFFDAGGLPDFLPDTKHVREGEWKVAPIPADLVDRRVEITGPVERKM